Protein AF-A0A5P8W196-F1 (afdb_monomer)

pLDDT: mean 80.57, std 15.65, range [34.91, 94.25]

Foldseek 3Di:
DDDDDDDDDDDPPPDDDPPQQLPVVVVPPDDDDPVRVVVSPDPLRRPPVSVVVVLVVDPVSVVVVVVVVVVVVVVVVVVVVVVVVVVVVVVVVVVVVVVVVVVVVLVVVLVVCVVCVVPPVPPPCSVVSNVVSVCVNPVVVVVVVVVVVVVVD

Sequence (153 aa):
MSLIFYYVVTEASTQQGSNLPGKREVLQGFTVTQDENNWLDEDFRNIPCQLKSKLKECPDFQIISEKRKLENEKLKTESEIKSEFERKKRISTIKYTSSLFIFFVLMGSLLYLSFNKDKLEKKPWYDLAVNSVYTVLFVIPGSLLAKAFSDLK

Secondary structure (DSSP, 8-state):
-PPP----------SSS---TT-GGGGTT----HHHHHHHT-HHHHSHHHHHHHHHH-HHHHHHHHHHHHHHHHHHHHHHHHHHHHHHHHHHHHHHHHHHHHHHHHHHHHHHHHHTHHHHTTSTTHHHHHHHHHIIIIIHHHHHHHHHHHTT-

Radius of gyration: 36.97 Å; Cα contacts (8 Å, |Δi|>4): 30; chains: 1; bounding box: 75×34×87 Å

Mean predicted aligned error: 14.88 Å

Structure (mmCIF, N/CA/C/O backbone):
data_AF-A0A5P8W196-F1
#
_entry.id   AF-A0A5P8W196-F1
#
loop_
_atom_site.group_PDB
_atom_site.id
_atom_site.type_symbol
_atom_site.label_atom_id
_atom_site.label_alt_id
_atom_site.label_comp_id
_atom_site.label_asym_id
_atom_site.label_entity_id
_atom_site.label_seq_id
_atom_site.pdbx_PDB_ins_code
_atom_site.Cartn_x
_atom_site.Cartn_y
_atom_site.Cartn_z
_atom_site.occupancy
_atom_site.B_iso_or_equiv
_atom_site.auth_seq_id
_atom_site.auth_comp_id
_atom_site.auth_asym_id
_atom_site.auth_atom_id
_atom_site.pdbx_PDB_model_num
ATOM 1 N N . MET A 1 1 ? -20.766 -23.311 44.198 1.00 34.91 1 MET A N 1
ATOM 2 C CA . MET A 1 1 ? -21.565 -23.455 42.963 1.00 34.91 1 MET A CA 1
ATOM 3 C C . MET A 1 1 ? -21.089 -22.403 41.978 1.00 34.91 1 MET A C 1
ATOM 5 O O . MET A 1 1 ? -21.133 -21.230 42.318 1.00 34.91 1 MET A O 1
ATOM 9 N N . SER A 1 2 ? -20.556 -22.808 40.829 1.00 41.25 2 SER A N 1
ATOM 10 C CA . SER A 1 2 ? -20.090 -21.908 39.768 1.00 41.25 2 SER A CA 1
ATOM 11 C C . SER A 1 2 ? -21.205 -21.706 38.740 1.00 41.25 2 SER A C 1
ATOM 13 O O . SER A 1 2 ? -21.710 -22.676 38.180 1.00 41.25 2 SER A O 1
ATOM 15 N N . LEU A 1 3 ? -21.604 -20.453 38.505 1.00 38.34 3 LEU A N 1
ATOM 16 C CA . LEU A 1 3 ? -22.516 -20.100 37.415 1.00 38.34 3 LEU A CA 1
ATOM 17 C C . LEU A 1 3 ? -21.752 -20.194 36.085 1.00 38.34 3 LEU A C 1
ATOM 19 O O . LEU A 1 3 ? -20.733 -19.527 35.912 1.00 38.34 3 LEU A O 1
ATOM 23 N N . ILE A 1 4 ? -22.234 -21.023 35.159 1.00 46.59 4 ILE A N 1
ATOM 24 C CA . ILE A 1 4 ? -21.695 -21.143 33.799 1.00 46.59 4 ILE A CA 1
ATOM 25 C C . ILE A 1 4 ? -22.656 -20.411 32.864 1.00 46.59 4 ILE A C 1
ATOM 27 O O . ILE A 1 4 ? -23.819 -20.792 32.746 1.00 46.59 4 ILE A O 1
ATOM 31 N N . PHE A 1 5 ? -22.175 -19.358 32.206 1.00 47.06 5 PHE A N 1
ATOM 32 C CA . PHE A 1 5 ? -22.940 -18.626 31.200 1.00 47.06 5 PHE A CA 1
ATOM 33 C C . PHE A 1 5 ? -22.645 -19.207 29.816 1.00 47.06 5 PHE A C 1
ATOM 35 O O . PHE A 1 5 ? -21.520 -19.116 29.326 1.00 47.06 5 PHE A O 1
ATOM 42 N N . TYR A 1 6 ? -23.657 -19.794 29.180 1.00 37.56 6 TYR A N 1
ATOM 43 C CA . TYR A 1 6 ? -23.578 -20.231 27.789 1.00 37.56 6 TYR A CA 1
ATOM 44 C C . TYR A 1 6 ? -23.954 -19.063 26.876 1.00 37.56 6 TYR A C 1
ATOM 46 O O . TYR A 1 6 ? -25.114 -18.662 26.810 1.00 37.56 6 TYR A O 1
ATOM 54 N N . TYR A 1 7 ? -22.968 -18.503 26.176 1.00 39.69 7 TYR A N 1
ATOM 55 C CA . TYR A 1 7 ? -23.217 -17.536 25.110 1.00 39.69 7 TYR A CA 1
ATOM 56 C C . TYR A 1 7 ? -23.614 -18.289 23.839 1.00 39.69 7 TYR A C 1
ATOM 58 O O . TYR A 1 7 ? -22.767 -18.878 23.170 1.00 39.69 7 TYR A O 1
ATOM 66 N N . VAL A 1 8 ? -24.904 -18.277 23.506 1.00 43.44 8 VAL A N 1
ATOM 67 C CA . VAL A 1 8 ? -25.389 -18.779 22.217 1.00 43.44 8 VAL A CA 1
ATOM 68 C C . VAL A 1 8 ? -25.430 -17.607 21.242 1.00 43.44 8 VAL A C 1
ATOM 70 O O . VAL A 1 8 ? -26.281 -16.725 21.343 1.00 43.44 8 VAL A O 1
ATOM 73 N N . VAL A 1 9 ? -24.493 -17.590 20.297 1.00 42.47 9 VAL A N 1
ATOM 74 C CA . VAL A 1 9 ? -24.544 -16.678 19.150 1.00 42.47 9 VAL A CA 1
ATOM 75 C C . VAL A 1 9 ? -25.562 -17.254 18.169 1.00 42.47 9 VAL A C 1
ATOM 77 O O . VAL A 1 9 ? -25.283 -18.240 17.494 1.00 42.47 9 VAL A O 1
ATOM 80 N N . THR A 1 10 ? -26.758 -16.674 18.129 1.00 47.31 10 THR A N 1
ATOM 81 C CA . THR A 1 10 ? -27.761 -16.977 17.101 1.00 47.31 10 THR A CA 1
ATOM 82 C C . THR A 1 10 ? -27.766 -15.866 16.058 1.00 47.31 10 THR A C 1
ATOM 84 O O . THR A 1 10 ? -27.649 -14.685 16.392 1.00 47.31 10 THR A O 1
ATOM 87 N N . GLU A 1 11 ? -27.879 -16.236 14.782 1.00 47.03 11 GLU A N 1
ATOM 88 C CA . GLU A 1 11 ? -28.195 -15.274 13.729 1.00 47.03 11 GLU A CA 1
ATOM 89 C C . GLU A 1 11 ? -29.554 -14.643 14.054 1.00 47.03 11 GLU A C 1
ATOM 91 O O . GLU A 1 11 ? -30.525 -15.349 14.336 1.00 47.03 11 GLU A O 1
ATOM 96 N N . ALA A 1 12 ? -29.621 -13.310 14.075 1.00 46.88 12 ALA A N 1
ATOM 97 C CA . ALA A 1 12 ? -30.864 -12.604 14.348 1.00 46.88 12 ALA A CA 1
ATOM 98 C C . ALA A 1 12 ? -31.878 -12.941 13.244 1.00 46.88 12 ALA A C 1
ATOM 100 O O . ALA A 1 12 ? -31.782 -12.421 12.133 1.00 46.88 12 ALA A O 1
ATOM 101 N N . SER A 1 13 ? -32.833 -13.824 13.553 1.00 44.81 13 SER A N 1
ATOM 102 C CA . SER A 1 13 ? -33.964 -14.132 12.679 1.00 44.81 13 SER A CA 1
ATOM 103 C C . SER A 1 13 ? -34.655 -12.828 12.285 1.00 44.81 13 SER A C 1
ATOM 105 O O . SER A 1 13 ? -35.225 -12.122 13.117 1.00 44.81 13 SER A O 1
ATOM 107 N N . THR A 1 14 ? -34.598 -12.499 10.999 1.00 43.38 14 THR A N 1
ATOM 108 C CA . THR A 1 14 ? -35.308 -11.369 10.392 1.00 43.38 14 THR A CA 1
ATOM 109 C C . THR A 1 14 ? -36.797 -11.658 10.186 1.00 43.38 14 THR A C 1
ATOM 111 O O . THR A 1 14 ? -37.523 -10.791 9.699 1.00 43.38 14 THR A O 1
ATOM 114 N N . GLN A 1 15 ? -37.284 -12.843 10.566 1.00 47.28 15 GLN A N 1
ATOM 115 C CA . GLN A 1 15 ? -38.673 -13.240 10.374 1.00 47.28 15 GLN A CA 1
ATOM 116 C C . GLN A 1 15 ? -39.459 -13.203 11.690 1.00 47.28 15 GLN A C 1
ATOM 118 O O . GLN A 1 15 ? -39.256 -14.006 12.594 1.00 47.28 15 GLN A O 1
ATOM 123 N N . GLN A 1 16 ? -40.388 -12.241 11.735 1.00 43.41 16 GLN A N 1
ATOM 124 C CA . GLN A 1 16 ? -41.607 -12.224 12.552 1.00 43.41 16 GLN A CA 1
ATOM 125 C C . GLN A 1 16 ? -41.431 -12.315 14.070 1.00 43.41 16 GLN A C 1
ATOM 127 O O . GLN A 1 16 ? -41.807 -13.272 14.731 1.00 43.41 16 GLN A O 1
ATOM 132 N N . GLY A 1 17 ? -40.988 -11.205 14.641 1.00 46.03 17 GLY A N 1
ATOM 133 C CA . GLY A 1 17 ? -41.283 -10.859 16.024 1.00 46.03 17 GLY A CA 1
ATOM 134 C C . GLY A 1 17 ? -40.785 -9.451 16.241 1.00 46.03 17 GLY A C 1
ATOM 135 O O . GLY A 1 17 ? -39.571 -9.258 16.316 1.00 46.03 17 GLY A O 1
ATOM 136 N N . SER A 1 18 ? -41.694 -8.472 16.268 1.00 51.66 18 SER A N 1
ATOM 137 C CA . SER A 1 18 ? -41.383 -7.048 16.449 1.00 51.66 18 SER A CA 1
ATOM 138 C C . SER A 1 18 ? -40.228 -6.883 17.434 1.00 51.66 18 SER A C 1
ATOM 140 O O . SER A 1 18 ? -40.288 -7.465 18.517 1.00 51.66 18 SER A O 1
ATOM 142 N N . ASN A 1 19 ? -39.166 -6.159 17.063 1.00 55.16 19 ASN A N 1
ATOM 143 C CA . ASN A 1 19 ? -38.028 -5.841 17.940 1.00 55.16 19 ASN A CA 1
ATOM 144 C C . ASN A 1 19 ? -38.465 -4.864 19.047 1.00 55.16 19 ASN A C 1
ATOM 146 O O . ASN A 1 19 ? -37.922 -3.772 19.185 1.00 55.16 19 ASN A O 1
ATOM 150 N N . LEU A 1 20 ? -39.493 -5.255 19.799 1.00 60.53 20 LEU A N 1
ATOM 151 C CA . LEU A 1 20 ? -39.980 -4.571 20.971 1.00 60.53 20 LEU A CA 1
ATOM 152 C C . LEU A 1 20 ? -38.964 -4.833 22.080 1.00 60.53 20 LEU A C 1
ATOM 154 O O . LEU A 1 20 ? -38.654 -5.988 22.378 1.00 60.53 20 LEU A O 1
ATOM 158 N N . PRO A 1 21 ? -38.370 -3.790 22.645 1.00 59.44 21 PRO A N 1
ATOM 159 C CA . PRO A 1 21 ? -37.485 -3.936 23.779 1.00 59.44 21 PRO A CA 1
ATOM 160 C C . PRO A 1 21 ? -38.271 -4.462 24.987 1.00 59.44 21 PRO A C 1
ATOM 162 O O . PRO A 1 21 ? -39.446 -4.168 25.157 1.00 59.44 21 PRO A O 1
ATOM 165 N N . GLY A 1 22 ? -37.620 -5.301 25.797 1.00 61.16 22 GLY A N 1
ATOM 166 C CA . GLY A 1 22 ? -38.279 -5.995 26.907 1.00 61.16 22 GLY A CA 1
ATOM 167 C C . GLY A 1 22 ? -39.014 -7.286 26.523 1.00 61.16 22 GLY A C 1
ATOM 168 O O . GLY A 1 22 ? -39.951 -7.670 27.216 1.00 61.16 22 GLY A O 1
ATOM 169 N N . LYS A 1 23 ? -38.605 -7.982 25.445 1.00 68.00 23 LYS A N 1
ATOM 170 C CA . LYS A 1 23 ? -39.186 -9.280 25.041 1.00 68.00 23 LYS A CA 1
ATOM 171 C C . LYS A 1 23 ? -39.186 -10.291 26.192 1.00 68.00 23 LYS A C 1
ATOM 173 O O . LYS A 1 23 ? -38.207 -11.002 26.414 1.00 68.00 23 LYS A O 1
ATOM 178 N N . ARG A 1 24 ? -40.333 -10.417 26.858 1.00 71.62 24 ARG A N 1
ATOM 179 C CA . ARG A 1 24 ?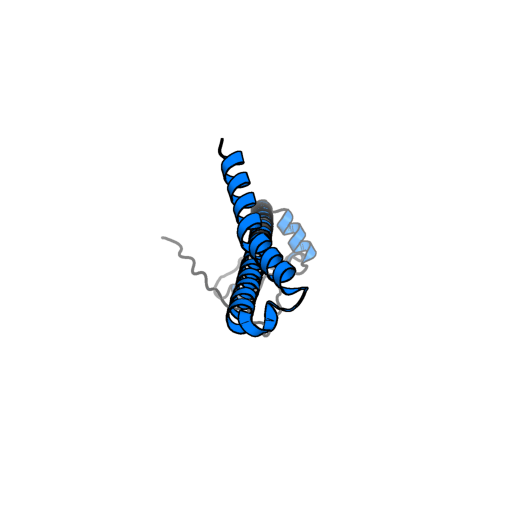 -40.589 -11.422 27.902 1.00 71.62 24 ARG A CA 1
ATOM 180 C C . ARG A 1 24 ? -40.457 -12.845 27.364 1.00 71.62 24 ARG A C 1
ATOM 182 O O . ARG A 1 24 ? -40.074 -13.751 28.090 1.00 71.62 24 ARG A O 1
ATOM 189 N N . GLU A 1 25 ? -40.677 -13.009 26.063 1.00 70.75 25 GLU A N 1
ATOM 190 C CA . GLU A 1 25 ? -40.470 -14.253 25.320 1.00 70.75 25 GLU A CA 1
ATOM 191 C C . GLU A 1 25 ? -39.022 -14.765 25.369 1.00 70.75 25 GLU A C 1
ATOM 193 O O . GLU A 1 25 ? -38.803 -15.956 25.185 1.00 70.75 25 GLU A O 1
ATOM 198 N N . VAL A 1 26 ? -38.031 -13.901 25.624 1.00 70.81 26 VAL A N 1
ATOM 199 C CA . VAL A 1 26 ? -36.621 -14.309 25.783 1.00 70.81 26 VAL A CA 1
ATOM 200 C C . VAL A 1 26 ? -36.362 -14.880 27.179 1.00 70.81 26 VAL A C 1
ATOM 202 O O . VAL A 1 26 ? -35.448 -15.676 27.363 1.00 70.81 26 VAL A O 1
ATOM 205 N N . LEU A 1 27 ? -37.186 -14.516 28.163 1.00 70.50 27 LEU A N 1
ATOM 206 C CA . LEU A 1 27 ? -37.060 -14.943 29.558 1.00 70.50 27 LEU A CA 1
ATOM 207 C C . LEU A 1 27 ? -37.771 -16.281 29.836 1.00 70.50 27 LEU A C 1
ATOM 209 O O . LEU A 1 27 ? -37.989 -16.615 30.999 1.00 70.50 27 LEU A O 1
ATOM 213 N N . GLN A 1 28 ? -38.148 -17.036 28.792 1.00 65.62 28 GLN A N 1
ATOM 214 C CA . GLN A 1 28 ? -38.864 -18.315 28.889 1.00 65.62 28 GLN A CA 1
ATOM 215 C C . GLN A 1 28 ? -38.317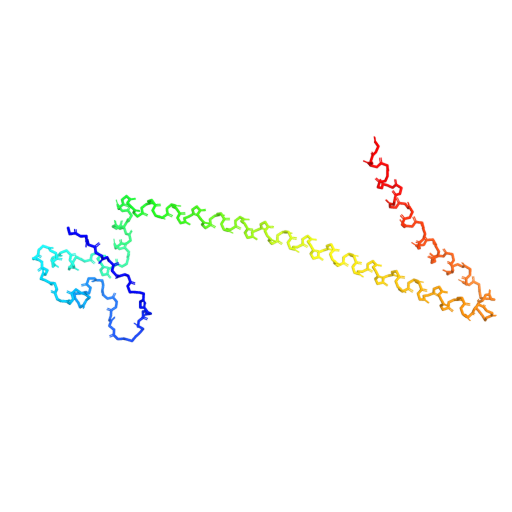 -19.196 30.027 1.00 65.62 28 GLN A C 1
ATOM 217 O O . GLN A 1 28 ? -37.176 -19.649 29.986 1.00 65.62 28 GLN A O 1
ATOM 222 N N . GLY A 1 29 ? -39.154 -19.434 31.044 1.00 66.88 29 GLY A N 1
ATOM 223 C CA . GLY A 1 29 ? -38.839 -20.290 32.195 1.00 66.88 29 GLY A CA 1
ATOM 224 C C . GLY A 1 29 ? -38.439 -19.568 33.487 1.00 66.88 29 GLY A C 1
ATOM 225 O O . GLY A 1 29 ? -38.352 -20.228 34.519 1.00 66.88 29 GLY A O 1
ATOM 226 N N . PHE A 1 30 ? -38.252 -18.244 33.479 1.00 75.62 30 PHE A N 1
ATOM 227 C CA . PHE A 1 30 ? -37.955 -17.466 34.688 1.00 75.62 30 PHE A CA 1
ATOM 228 C C . PHE A 1 30 ? -39.192 -16.718 35.203 1.00 75.62 30 PHE A C 1
ATOM 230 O O . PHE A 1 30 ? -39.888 -16.039 34.450 1.00 75.62 30 PHE A O 1
ATOM 237 N N . THR A 1 31 ? -39.465 -16.822 36.507 1.00 78.69 31 THR A N 1
ATOM 238 C CA . THR A 1 31 ? -40.479 -16.001 37.185 1.00 78.69 31 THR A CA 1
ATOM 239 C C . THR A 1 31 ? -39.929 -14.600 37.408 1.00 78.69 31 THR A C 1
ATOM 241 O O . THR A 1 31 ? -39.098 -14.393 38.289 1.00 78.69 31 THR A O 1
ATOM 244 N N . VAL A 1 32 ? -40.396 -13.659 36.594 1.00 79.50 32 VAL A N 1
ATOM 245 C CA . VAL A 1 32 ? -40.071 -12.233 36.691 1.00 79.50 32 VAL A CA 1
ATOM 246 C C . VAL A 1 32 ? -40.896 -11.611 37.819 1.00 79.50 32 VAL A C 1
ATOM 248 O O . VAL A 1 32 ? -42.110 -11.817 37.894 1.00 79.50 32 VAL A O 1
ATOM 251 N N . THR A 1 33 ? -40.245 -10.870 38.709 1.00 85.00 33 THR A N 1
ATOM 252 C CA . THR A 1 33 ? -40.915 -10.137 39.791 1.00 85.00 33 THR A CA 1
ATOM 253 C C . THR A 1 33 ? -41.758 -8.982 39.241 1.00 85.00 33 THR A C 1
ATOM 255 O O . THR A 1 33 ? -41.587 -8.545 38.102 1.00 85.00 33 THR A O 1
ATOM 258 N N . GLN A 1 34 ? -42.693 -8.461 40.042 1.00 84.06 34 GLN A N 1
ATOM 259 C CA . GLN A 1 34 ? -43.534 -7.342 39.605 1.00 84.06 34 GLN A CA 1
ATOM 260 C C . GLN A 1 34 ? -42.699 -6.097 39.267 1.00 84.06 34 GLN A C 1
ATOM 262 O O . GLN A 1 34 ? -42.985 -5.428 38.279 1.00 84.06 34 GLN A O 1
ATOM 267 N N . ASP A 1 35 ? -41.642 -5.828 40.033 1.00 84.88 35 ASP A N 1
ATOM 268 C CA . ASP A 1 35 ? -40.755 -4.684 39.804 1.00 84.88 35 ASP A CA 1
ATOM 269 C C . ASP A 1 35 ? -39.967 -4.824 38.499 1.00 84.88 35 ASP A C 1
ATOM 271 O O . ASP A 1 35 ? -39.847 -3.868 37.736 1.00 84.88 35 ASP A O 1
ATOM 275 N N . GLU A 1 36 ? -39.492 -6.029 38.187 1.00 80.50 36 GLU A N 1
ATOM 276 C CA . GLU A 1 36 ? -38.824 -6.315 36.917 1.00 80.50 36 GLU A CA 1
ATOM 277 C C . GLU A 1 36 ? -39.796 -6.230 35.732 1.00 80.50 36 GLU A C 1
ATOM 279 O O . GLU A 1 36 ? -39.428 -5.715 34.678 1.00 80.50 36 GLU A O 1
ATOM 284 N N . ASN A 1 37 ? -41.050 -6.671 35.894 1.00 80.38 37 ASN A N 1
ATOM 285 C CA . ASN A 1 37 ? -42.082 -6.495 34.868 1.00 80.38 37 ASN A CA 1
ATOM 286 C C . ASN A 1 37 ? -42.373 -5.014 34.616 1.00 80.38 37 ASN A C 1
ATOM 288 O O . ASN A 1 37 ? -42.402 -4.590 33.462 1.00 80.38 37 ASN A O 1
ATOM 292 N N . ASN A 1 38 ? -42.509 -4.223 35.681 1.00 83.06 38 ASN A N 1
ATOM 293 C CA . ASN A 1 38 ? -42.699 -2.778 35.578 1.00 83.06 38 ASN A CA 1
ATOM 294 C C . ASN A 1 38 ? -41.493 -2.111 34.892 1.00 83.06 38 ASN A C 1
ATOM 296 O O . ASN A 1 38 ? -41.662 -1.233 34.052 1.00 83.06 38 ASN A O 1
ATOM 300 N N . TRP A 1 39 ? -40.274 -2.565 35.198 1.00 82.19 39 TRP A N 1
ATOM 301 C CA . TRP A 1 39 ? -39.047 -2.073 34.572 1.00 82.19 39 TRP A CA 1
ATOM 302 C C . TRP A 1 39 ? -38.966 -2.407 33.077 1.00 82.19 39 TRP A C 1
ATOM 304 O O . TRP A 1 39 ? -38.457 -1.601 32.293 1.00 82.19 39 TRP A O 1
ATOM 314 N N . LEU A 1 40 ? -39.447 -3.586 32.660 1.00 78.50 40 LEU A N 1
ATOM 315 C CA . LEU A 1 40 ? -39.522 -3.995 31.251 1.00 78.50 40 LEU A CA 1
ATOM 316 C C . LEU A 1 40 ? -40.557 -3.187 30.456 1.00 78.50 40 LEU A C 1
ATOM 318 O O . LEU A 1 40 ? -40.369 -3.020 29.252 1.00 78.50 40 LEU A O 1
ATOM 322 N N . ASP A 1 41 ? -41.583 -2.665 31.125 1.00 81.00 41 ASP A N 1
ATOM 323 C CA . ASP A 1 41 ? -42.665 -1.882 30.517 1.00 81.00 41 ASP A CA 1
ATOM 324 C C . ASP A 1 41 ? -42.364 -0.377 30.437 1.00 81.00 41 ASP A C 1
ATOM 326 O O . ASP A 1 41 ? -43.193 0.387 29.949 1.00 81.00 41 ASP A O 1
ATOM 330 N N . GLU A 1 42 ? -41.183 0.074 30.875 1.00 82.12 42 GLU A N 1
ATOM 331 C CA . GLU A 1 42 ? -40.840 1.496 30.818 1.00 82.12 42 GLU A CA 1
ATOM 332 C C . GLU A 1 42 ? -40.819 2.054 29.382 1.00 82.12 42 GLU A C 1
ATOM 334 O O . GLU A 1 42 ? -40.128 1.546 28.491 1.00 82.12 42 GLU A O 1
ATOM 339 N N . ASP A 1 43 ? -41.507 3.184 29.189 1.00 78.31 43 ASP A N 1
ATOM 340 C CA . ASP A 1 43 ? -41.711 3.846 27.893 1.00 78.31 43 ASP A CA 1
ATOM 341 C C . ASP A 1 43 ? -40.404 4.138 27.141 1.00 78.31 43 ASP A C 1
ATOM 343 O O . ASP A 1 43 ? -40.337 4.035 25.909 1.00 78.31 43 ASP A O 1
ATOM 347 N N . PHE A 1 44 ? -39.334 4.452 27.882 1.00 79.62 44 PHE A N 1
ATOM 348 C CA . PHE A 1 44 ? -38.043 4.819 27.301 1.00 79.62 44 PHE A CA 1
ATOM 349 C C . PHE A 1 44 ? -37.413 3.691 26.489 1.00 79.62 44 PHE A C 1
ATOM 351 O O . PHE A 1 44 ? -36.586 3.956 25.615 1.00 79.62 44 PHE A O 1
ATOM 358 N N . ARG A 1 45 ? -37.785 2.435 26.756 1.00 74.31 45 ARG A N 1
ATOM 359 C CA . ARG A 1 45 ? -37.268 1.278 26.033 1.00 74.31 45 ARG A CA 1
ATOM 360 C C . ARG A 1 45 ? -37.727 1.303 24.591 1.00 74.31 45 ARG A C 1
ATOM 362 O O . ARG A 1 45 ? -36.892 1.185 23.701 1.00 74.31 45 ARG A O 1
ATOM 369 N N . ASN A 1 46 ? -39.024 1.512 24.373 1.00 72.94 46 ASN A N 1
ATOM 370 C CA . ASN A 1 46 ? -39.674 1.447 23.062 1.00 72.94 46 ASN A CA 1
ATOM 371 C C . ASN A 1 46 ? -39.270 2.597 22.129 1.00 72.94 46 ASN A C 1
ATOM 373 O O . ASN A 1 46 ? -39.483 2.515 20.919 1.00 72.94 46 ASN A O 1
ATOM 377 N N . ILE A 1 47 ? -38.660 3.654 22.671 1.00 80.44 47 ILE A N 1
ATOM 378 C CA . ILE A 1 47 ? -38.278 4.851 21.926 1.00 80.44 47 ILE A CA 1
ATOM 379 C C . ILE A 1 47 ? -36.744 4.913 21.818 1.00 80.44 47 ILE A C 1
ATOM 381 O O . ILE A 1 47 ? -36.072 5.272 22.788 1.00 80.44 47 ILE A O 1
ATOM 385 N N . PRO A 1 48 ? -36.152 4.661 20.629 1.00 78.19 48 PRO A N 1
ATOM 386 C CA . PRO A 1 48 ? -34.697 4.599 20.451 1.00 78.19 48 PRO A CA 1
ATOM 387 C C . PRO A 1 48 ? -33.940 5.833 20.960 1.00 78.19 48 PRO A C 1
ATOM 389 O O . PRO A 1 48 ? -32.830 5.723 21.482 1.00 78.19 48 PRO A O 1
ATOM 392 N N . CYS A 1 49 ? -34.538 7.020 20.831 1.00 80.75 49 CYS A N 1
ATOM 393 C CA . CYS A 1 49 ? -33.950 8.269 21.309 1.00 80.75 49 CYS A CA 1
ATOM 394 C C . CYS A 1 49 ? -33.861 8.334 22.842 1.00 80.75 49 CYS A C 1
ATOM 396 O O . CYS A 1 49 ? -32.837 8.779 23.361 1.00 80.75 49 CYS A O 1
ATOM 398 N N . GLN A 1 50 ? -34.894 7.868 23.550 1.00 84.69 50 GLN A N 1
ATOM 399 C CA . GLN A 1 50 ? -34.956 7.881 25.016 1.00 84.69 50 GLN A CA 1
ATOM 400 C C . GLN A 1 50 ? -34.098 6.763 25.621 1.00 84.69 50 GLN A C 1
ATOM 402 O O . GLN A 1 50 ? -33.371 6.976 26.590 1.00 84.69 50 GLN A O 1
ATOM 407 N N . LEU A 1 51 ? -34.073 5.593 24.982 1.00 83.56 51 LEU A N 1
ATOM 408 C CA . LEU A 1 51 ? -33.146 4.527 25.346 1.00 83.56 51 LEU A CA 1
ATOM 409 C C . LEU A 1 51 ? -31.694 5.000 25.235 1.00 83.56 51 LEU A C 1
ATOM 411 O O . LEU A 1 51 ? -30.885 4.780 26.134 1.00 83.56 51 LEU A O 1
ATOM 415 N N . LYS A 1 52 ? -31.361 5.710 24.152 1.00 83.75 52 LYS A N 1
ATOM 416 C CA . LYS A 1 52 ? -30.019 6.259 23.944 1.00 83.75 52 LYS A CA 1
ATOM 417 C C . LYS A 1 52 ? -29.669 7.351 24.954 1.00 83.75 52 LYS A C 1
ATOM 419 O O . LYS A 1 52 ? -28.497 7.456 25.308 1.00 83.75 52 LYS A O 1
ATOM 424 N N . SER A 1 53 ? -30.623 8.167 25.408 1.00 87.00 53 SER A N 1
ATOM 425 C CA . SER A 1 53 ? -30.355 9.139 26.475 1.00 87.00 53 SER A CA 1
ATOM 426 C C . SER A 1 53 ? -30.096 8.438 27.805 1.00 87.00 53 SER A C 1
ATOM 428 O O . SER A 1 53 ? -29.091 8.741 28.437 1.00 87.00 53 SER A O 1
ATOM 430 N N . LYS A 1 54 ? -30.899 7.428 28.163 1.00 85.69 54 LYS A N 1
ATOM 431 C CA . LYS A 1 54 ? -30.691 6.636 29.383 1.00 85.69 54 LYS A CA 1
ATOM 432 C C . LYS A 1 54 ? -29.375 5.866 29.380 1.00 85.69 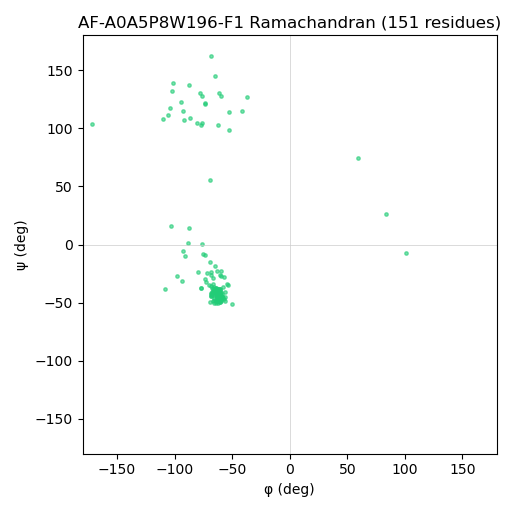54 LYS A C 1
ATOM 434 O O . LYS A 1 54 ? -28.648 5.888 30.363 1.00 85.69 54 LYS A O 1
ATOM 439 N N . LEU A 1 55 ? -29.004 5.272 28.248 1.00 85.88 55 LEU A N 1
ATOM 440 C CA . LEU A 1 55 ? -27.700 4.624 28.085 1.00 85.88 55 LEU A CA 1
ATOM 441 C C . LEU A 1 55 ? -26.537 5.590 28.331 1.00 85.88 55 LEU A C 1
ATOM 443 O O . LEU A 1 55 ? -25.538 5.190 28.912 1.00 85.88 55 LEU A O 1
ATOM 447 N N . LYS A 1 56 ? -26.653 6.861 27.927 1.00 86.88 56 LYS A N 1
ATOM 448 C CA . LYS A 1 56 ? -25.605 7.865 28.177 1.00 86.88 56 LYS A CA 1
ATOM 449 C C . LYS A 1 56 ? -25.457 8.238 29.653 1.00 86.88 56 LYS A C 1
ATOM 451 O O . LYS A 1 56 ? -24.382 8.699 30.029 1.00 86.88 56 LYS A O 1
ATOM 456 N N . GLU A 1 57 ? -26.498 8.060 30.463 1.00 89.00 57 GLU A N 1
ATOM 457 C CA . GLU A 1 57 ? -26.439 8.275 31.915 1.00 89.00 57 GLU A CA 1
ATOM 458 C C . GLU A 1 57 ? -25.628 7.168 32.612 1.00 89.00 57 GLU A C 1
ATOM 460 O O . GLU A 1 57 ? -25.059 7.400 33.675 1.00 89.00 57 GLU A O 1
ATOM 465 N N . CYS A 1 58 ? -25.519 5.978 32.006 1.00 88.62 58 CYS A N 1
ATOM 466 C CA . CYS A 1 58 ? -24.780 4.860 32.581 1.00 88.62 58 CYS A CA 1
ATOM 467 C C . CYS A 1 58 ? -23.252 5.039 32.438 1.00 88.62 58 CYS A C 1
ATOM 469 O O . CYS A 1 58 ? -22.759 5.188 31.314 1.00 88.62 58 CYS A O 1
ATOM 471 N N . PRO A 1 59 ? -22.473 4.922 33.531 1.00 90.19 59 PRO A N 1
ATOM 472 C CA . PRO A 1 59 ? -21.013 5.040 33.480 1.00 90.19 59 PRO A CA 1
ATOM 473 C C . PRO A 1 59 ? -20.362 3.933 32.635 1.00 90.19 59 PRO A C 1
ATOM 475 O O . PRO A 1 59 ? -19.471 4.208 31.834 1.00 90.19 59 PRO A O 1
ATOM 478 N N . ASP A 1 60 ? -20.868 2.699 32.713 1.00 89.62 60 ASP A N 1
ATOM 479 C CA . ASP A 1 60 ? -20.344 1.567 31.932 1.00 89.62 60 ASP A CA 1
ATOM 480 C C . ASP A 1 60 ? -20.455 1.796 30.421 1.00 89.62 60 ASP A C 1
ATOM 482 O O . ASP A 1 60 ? -19.551 1.468 29.648 1.00 89.62 60 ASP A O 1
ATOM 486 N N . PHE A 1 61 ? -21.558 2.408 29.984 1.00 87.56 61 PHE A N 1
ATOM 487 C CA . PHE A 1 61 ? -21.756 2.735 28.579 1.00 87.56 61 PHE A CA 1
ATOM 488 C C . PHE A 1 61 ? -20.765 3.802 28.107 1.00 87.56 61 PHE A C 1
ATOM 490 O O . PHE A 1 61 ? -20.257 3.698 26.989 1.00 87.56 61 PHE A O 1
ATOM 497 N N . GLN A 1 62 ? -20.449 4.796 28.945 1.00 88.31 62 GLN A N 1
ATOM 498 C CA . GLN A 1 62 ? -19.451 5.818 28.621 1.00 88.31 62 GLN A CA 1
ATOM 499 C C . GLN A 1 62 ? -18.079 5.177 28.392 1.00 88.31 62 GLN A C 1
ATOM 501 O O . GLN A 1 62 ? -17.509 5.365 27.315 1.00 88.31 62 GLN A O 1
ATOM 506 N N . ILE A 1 63 ? -17.636 4.308 29.309 1.00 91.75 63 ILE A N 1
ATOM 507 C CA . ILE A 1 63 ? -16.364 3.571 29.213 1.00 91.75 63 ILE A CA 1
ATOM 508 C C . ILE A 1 63 ? -16.290 2.755 27.915 1.00 91.75 63 ILE A C 1
ATOM 510 O O . ILE A 1 63 ? -15.309 2.825 27.170 1.00 91.75 63 ILE A O 1
ATOM 514 N N . ILE A 1 64 ? -17.342 1.991 27.602 1.00 89.44 64 ILE A N 1
ATOM 515 C CA . ILE A 1 64 ? -17.397 1.183 26.375 1.00 89.44 64 ILE A CA 1
ATOM 516 C C . ILE A 1 64 ? -17.388 2.083 25.135 1.00 89.44 64 ILE A C 1
ATOM 518 O O . ILE A 1 64 ? -16.718 1.773 24.146 1.00 89.44 64 ILE A O 1
ATOM 522 N N . SER A 1 65 ? -18.127 3.193 25.165 1.00 88.31 65 SER A N 1
ATOM 523 C CA . SER A 1 65 ? -18.226 4.110 24.031 1.00 88.31 65 SER A CA 1
ATOM 524 C C . SER A 1 65 ? -16.894 4.795 23.723 1.00 88.31 65 SER A C 1
ATOM 526 O O . SER A 1 65 ? -16.522 4.904 22.555 1.00 88.31 65 SER A O 1
ATOM 528 N N . GLU A 1 66 ? -16.150 5.201 24.749 1.00 91.88 66 GLU A N 1
ATOM 529 C CA . GLU A 1 66 ? -14.833 5.822 24.616 1.00 91.88 66 GLU A CA 1
ATOM 530 C C . GLU A 1 66 ? -13.799 4.822 24.115 1.00 91.88 66 GLU A C 1
ATOM 532 O O . GLU A 1 66 ? -13.077 5.110 23.160 1.00 91.88 66 GLU A O 1
ATOM 537 N N . LYS A 1 67 ? -13.798 3.603 24.670 1.00 93.19 67 LYS A N 1
ATOM 538 C CA . LYS A 1 67 ? -12.931 2.520 24.199 1.00 93.19 67 LYS A CA 1
ATOM 539 C C . LYS A 1 67 ? -13.136 2.241 22.708 1.00 93.19 67 LYS A C 1
ATOM 541 O O . LYS A 1 67 ? -12.159 2.151 21.968 1.00 93.19 67 LYS A O 1
ATOM 546 N N . ARG A 1 68 ? -14.393 2.170 22.251 1.00 90.88 68 ARG A N 1
ATOM 547 C CA . ARG A 1 68 ? -14.723 1.967 20.828 1.00 90.88 68 ARG A CA 1
ATOM 548 C C . ARG A 1 68 ? -14.273 3.131 19.947 1.00 90.88 68 ARG A C 1
ATOM 550 O O . ARG A 1 68 ? -13.809 2.898 18.836 1.00 90.88 68 ARG A O 1
ATOM 557 N N . LYS A 1 69 ? -14.408 4.378 20.411 1.00 92.75 69 LYS A N 1
ATOM 558 C CA . LYS A 1 69 ? -13.920 5.552 19.666 1.00 92.75 69 LYS A CA 1
ATOM 559 C C . LYS A 1 69 ? -12.407 5.493 19.479 1.00 92.75 69 LYS A C 1
ATOM 561 O O . LYS A 1 69 ? -11.943 5.612 18.351 1.00 92.75 69 LYS A O 1
ATOM 566 N N . LEU A 1 70 ? -11.668 5.227 20.556 1.00 94.00 70 LEU A N 1
ATOM 567 C CA . LEU A 1 70 ? -10.211 5.119 20.519 1.00 94.00 70 LEU A CA 1
ATOM 568 C C . LEU A 1 70 ? -9.748 3.990 19.586 1.00 94.00 70 LEU A C 1
ATOM 570 O O . LEU A 1 70 ? -8.794 4.151 18.831 1.00 94.00 70 LEU A O 1
ATOM 574 N N . GLU A 1 71 ? -10.419 2.841 19.629 1.00 93.00 71 GLU A N 1
ATOM 575 C CA . GLU A 1 71 ? -10.118 1.709 18.750 1.00 93.00 71 GLU A CA 1
ATOM 576 C C . GLU A 1 71 ? -10.376 2.049 17.276 1.00 93.00 71 GLU A C 1
ATOM 578 O O . GLU A 1 71 ? -9.523 1.794 16.429 1.00 93.00 71 GLU A O 1
ATOM 583 N N . ASN A 1 72 ? -11.486 2.727 16.974 1.00 92.25 72 ASN A N 1
ATOM 584 C CA . ASN A 1 72 ? -11.787 3.191 15.620 1.00 92.25 72 ASN A CA 1
ATOM 585 C C . ASN A 1 72 ? -10.770 4.222 15.106 1.00 92.25 72 ASN A C 1
ATOM 587 O O . ASN A 1 72 ? -10.388 4.173 13.938 1.00 92.25 72 ASN A O 1
ATOM 591 N N . GLU A 1 73 ? -10.309 5.144 15.953 1.00 94.00 73 GLU A N 1
ATOM 592 C CA . GLU A 1 73 ? -9.268 6.119 15.594 1.00 94.00 73 GLU A CA 1
ATOM 593 C C . GLU A 1 73 ? -7.920 5.444 15.311 1.00 94.00 73 GLU A C 1
ATOM 595 O O . GLU A 1 73 ? -7.244 5.787 14.335 1.00 94.00 73 GLU A O 1
ATOM 600 N N . LYS A 1 74 ? -7.553 4.435 16.112 1.00 92.94 74 LYS A N 1
ATOM 601 C CA . LYS A 1 74 ? -6.354 3.618 15.879 1.00 92.94 74 LYS A CA 1
ATOM 602 C C . LYS A 1 74 ? -6.449 2.853 14.564 1.00 92.94 74 LYS A C 1
ATOM 604 O O . LYS A 1 74 ? -5.531 2.941 13.755 1.00 92.94 74 LYS A O 1
ATOM 609 N N . LEU A 1 75 ? -7.573 2.177 14.319 1.00 92.62 75 LEU A N 1
ATOM 610 C CA . LEU A 1 75 ? -7.822 1.446 13.073 1.00 92.62 75 LEU A CA 1
ATOM 611 C C . LEU A 1 75 ? -7.770 2.373 11.856 1.00 92.62 75 LEU A C 1
ATOM 613 O O . LEU A 1 75 ? -7.181 2.022 10.834 1.00 92.62 75 LEU A O 1
ATOM 617 N N . LYS A 1 76 ? -8.339 3.579 11.969 1.00 92.81 76 LYS A N 1
ATOM 618 C CA . LYS A 1 76 ? -8.278 4.586 10.908 1.00 92.81 76 LYS A CA 1
ATOM 619 C C . LYS A 1 76 ? -6.833 4.997 10.627 1.00 92.81 76 LYS A C 1
ATOM 621 O O . LYS A 1 76 ? -6.401 4.904 9.481 1.00 92.81 76 LYS A O 1
ATOM 626 N N . THR A 1 77 ? -6.073 5.350 11.661 1.00 92.75 77 THR A N 1
ATOM 627 C CA . THR A 1 77 ? -4.656 5.733 11.532 1.00 92.75 77 THR A CA 1
ATOM 628 C C . THR A 1 77 ? -3.817 4.609 10.915 1.00 92.75 77 THR A C 1
ATOM 630 O O . THR A 1 77 ? -3.040 4.842 9.991 1.00 92.75 77 THR A O 1
ATOM 633 N N . GLU A 1 78 ? -3.999 3.367 11.367 1.00 92.62 78 GLU A N 1
ATOM 634 C CA . GLU A 1 78 ? -3.287 2.207 10.825 1.00 92.62 78 GLU A CA 1
ATOM 635 C C . GLU A 1 78 ? -3.641 1.961 9.351 1.00 92.62 78 GLU A C 1
ATOM 637 O O . GLU A 1 78 ? -2.761 1.696 8.527 1.00 92.62 78 GLU A O 1
ATOM 642 N N . SER A 1 79 ? -4.919 2.110 8.990 1.00 91.19 79 SER A N 1
ATOM 643 C CA . SER A 1 79 ? -5.368 1.982 7.603 1.00 91.19 79 SER A CA 1
ATOM 644 C C . SER A 1 79 ? -4.776 3.064 6.693 1.00 91.19 79 SER A C 1
ATOM 646 O O . SER A 1 79 ? -4.378 2.761 5.565 1.00 91.19 79 SER A O 1
ATOM 648 N N . GLU A 1 80 ? -4.638 4.297 7.190 1.00 92.94 80 GLU A N 1
ATOM 649 C CA . GLU A 1 80 ? -4.019 5.410 6.469 1.00 92.94 80 GLU A CA 1
ATOM 650 C C . GLU A 1 80 ? -2.529 5.136 6.229 1.00 92.94 80 GLU A C 1
ATOM 652 O O . GLU A 1 80 ? -2.089 5.155 5.075 1.00 92.94 80 GLU A O 1
ATOM 657 N N . ILE A 1 81 ? -1.780 4.753 7.271 1.00 93.25 81 ILE A N 1
ATOM 658 C CA . ILE A 1 81 ? -0.355 4.391 7.168 1.00 93.25 81 ILE A CA 1
ATOM 659 C C . ILE A 1 81 ? -0.157 3.235 6.180 1.00 93.25 81 ILE A C 1
ATOM 661 O O . ILE A 1 81 ? 0.706 3.297 5.298 1.00 93.25 81 ILE A O 1
ATOM 665 N N . LYS A 1 82 ? -0.979 2.185 6.281 1.00 93.81 82 LYS A N 1
ATOM 666 C CA . LYS A 1 82 ? -0.925 1.030 5.377 1.00 93.81 82 LYS A CA 1
ATOM 667 C C . LYS A 1 82 ? -1.202 1.436 3.930 1.00 93.81 82 LYS A C 1
ATOM 669 O O . LYS A 1 82 ? -0.506 0.982 3.021 1.00 93.81 82 LYS A O 1
ATOM 674 N N . SER A 1 83 ? -2.184 2.307 3.702 1.00 91.62 83 SER A N 1
ATOM 675 C CA . SER A 1 83 ? -2.507 2.804 2.362 1.00 91.62 83 SER A CA 1
ATOM 676 C C . SER A 1 83 ? -1.370 3.637 1.759 1.00 91.62 83 SER A C 1
ATOM 678 O O . SER A 1 83 ? -1.059 3.500 0.572 1.00 91.62 83 SER A O 1
ATOM 680 N N . GLU A 1 84 ? -0.693 4.450 2.575 1.00 93.19 84 GLU A N 1
ATOM 681 C CA . GLU A 1 84 ? 0.440 5.261 2.140 1.00 93.19 84 GLU A CA 1
ATOM 682 C C . GLU A 1 84 ? 1.647 4.382 1.791 1.00 93.19 84 GLU A C 1
ATOM 684 O O . GLU A 1 84 ? 2.286 4.580 0.751 1.00 93.19 84 GLU A O 1
ATOM 689 N N . PHE A 1 85 ? 1.922 3.367 2.614 1.00 92.75 85 PHE A N 1
ATOM 690 C CA . PHE A 1 85 ? 2.959 2.375 2.347 1.00 92.75 85 PHE A CA 1
ATOM 691 C C . PHE A 1 85 ? 2.701 1.624 1.034 1.00 92.75 85 PHE A C 1
ATOM 693 O O . PHE A 1 85 ? 3.588 1.548 0.181 1.00 92.75 85 PHE A O 1
ATOM 700 N N . GLU A 1 86 ? 1.475 1.140 0.812 1.00 92.19 86 GLU A N 1
ATOM 701 C CA . GLU A 1 86 ? 1.088 0.470 -0.435 1.00 92.19 86 GLU A CA 1
ATOM 702 C C . GLU A 1 86 ? 1.200 1.400 -1.651 1.00 92.19 86 GLU A C 1
ATOM 704 O O . GLU A 1 86 ? 1.681 0.991 -2.711 1.00 92.19 86 GLU A O 1
ATOM 709 N N . ARG A 1 87 ? 0.840 2.682 -1.513 1.00 91.38 87 ARG A N 1
ATOM 710 C CA . ARG A 1 87 ? 1.027 3.681 -2.575 1.00 91.38 87 ARG A CA 1
ATOM 711 C C . ARG A 1 87 ? 2.508 3.873 -2.909 1.00 91.38 87 ARG A C 1
ATOM 713 O O . ARG A 1 87 ? 2.872 3.839 -4.086 1.00 91.38 87 ARG A O 1
ATOM 720 N N . LYS A 1 88 ? 3.367 4.047 -1.898 1.00 90.38 88 LYS A N 1
ATOM 721 C CA . LYS A 1 88 ? 4.825 4.178 -2.074 1.00 90.38 88 LYS A CA 1
ATOM 722 C C . LYS A 1 88 ? 5.416 2.931 -2.734 1.00 90.38 88 LYS A C 1
ATOM 724 O O . LYS A 1 88 ? 6.191 3.055 -3.684 1.00 90.38 88 LYS A O 1
ATOM 729 N N . LYS A 1 89 ? 4.989 1.743 -2.301 1.00 91.44 89 LYS A N 1
ATOM 730 C CA . LYS A 1 89 ? 5.383 0.456 -2.884 1.00 91.44 89 LYS A CA 1
ATOM 731 C C . LYS A 1 89 ? 4.982 0.355 -4.356 1.00 91.44 89 LYS A C 1
ATOM 733 O O . LYS A 1 89 ? 5.848 0.085 -5.179 1.00 91.44 89 LYS A O 1
ATOM 738 N N . ARG A 1 90 ? 3.729 0.663 -4.718 1.00 90.06 90 ARG A N 1
ATOM 739 C CA . ARG A 1 90 ? 3.266 0.660 -6.122 1.00 90.06 90 ARG A CA 1
ATOM 740 C C . ARG A 1 90 ? 4.071 1.612 -7.002 1.00 90.06 90 ARG A C 1
ATOM 742 O O . ARG A 1 90 ? 4.488 1.220 -8.086 1.00 90.06 90 ARG A O 1
ATOM 749 N N . ILE A 1 91 ? 4.324 2.838 -6.536 1.00 87.94 91 ILE A N 1
ATOM 750 C CA . ILE A 1 91 ? 5.139 3.814 -7.279 1.00 87.94 91 ILE A CA 1
ATOM 751 C C . ILE A 1 91 ? 6.561 3.280 -7.478 1.00 87.94 91 ILE A C 1
ATOM 753 O O . ILE A 1 91 ? 7.104 3.388 -8.575 1.00 87.94 91 ILE A O 1
ATOM 757 N N . SER A 1 92 ? 7.154 2.687 -6.440 1.00 86.50 92 SER A N 1
ATOM 758 C CA . SER A 1 92 ? 8.475 2.063 -6.533 1.00 86.50 92 SER A CA 1
ATOM 759 C C . SER A 1 92 ? 8.491 0.913 -7.547 1.00 86.50 92 SER A C 1
ATOM 761 O O . SER A 1 92 ? 9.336 0.893 -8.441 1.00 86.50 92 SER A O 1
ATOM 763 N N . THR A 1 93 ? 7.506 0.011 -7.489 1.00 85.75 93 THR A N 1
ATOM 764 C CA . THR A 1 93 ? 7.373 -1.101 -8.438 1.00 85.75 93 THR A CA 1
ATOM 765 C C . THR A 1 93 ? 7.234 -0.603 -9.874 1.00 85.75 93 THR A C 1
ATOM 767 O O . THR A 1 93 ? 7.953 -1.091 -10.735 1.00 85.75 93 THR A O 1
ATOM 770 N N . ILE A 1 94 ? 6.384 0.398 -10.135 1.00 88.50 94 ILE A N 1
ATOM 771 C CA . ILE A 1 94 ? 6.205 0.977 -11.478 1.00 88.50 94 ILE A CA 1
ATOM 772 C C . ILE A 1 94 ? 7.509 1.592 -11.997 1.00 88.50 94 ILE A C 1
ATOM 774 O O . ILE A 1 94 ? 7.871 1.395 -13.155 1.00 88.50 94 ILE A O 1
ATOM 778 N N . LYS A 1 95 ? 8.242 2.326 -11.150 1.00 86.12 95 LYS A N 1
ATOM 779 C CA . LYS A 1 95 ? 9.542 2.897 -11.532 1.00 86.12 95 LYS A CA 1
ATOM 780 C C . LYS A 1 95 ? 10.538 1.801 -11.903 1.00 86.12 95 LYS A C 1
ATOM 782 O O . LYS A 1 95 ? 11.216 1.918 -12.921 1.00 86.12 95 LYS A O 1
ATOM 787 N N . TYR A 1 96 ? 10.602 0.734 -11.108 1.00 84.88 96 TYR A N 1
ATOM 788 C CA . TYR A 1 96 ? 11.504 -0.384 -11.366 1.00 84.88 96 TYR A CA 1
ATOM 789 C C . TYR A 1 96 ? 11.134 -1.137 -12.649 1.00 84.88 96 TYR A C 1
ATOM 791 O O . TYR A 1 96 ? 11.999 -1.354 -13.495 1.00 84.88 96 TYR A O 1
ATOM 799 N N . THR A 1 97 ? 9.857 -1.476 -12.848 1.00 87.81 97 THR A N 1
ATOM 800 C CA . THR A 1 97 ? 9.409 -2.189 -14.055 1.00 87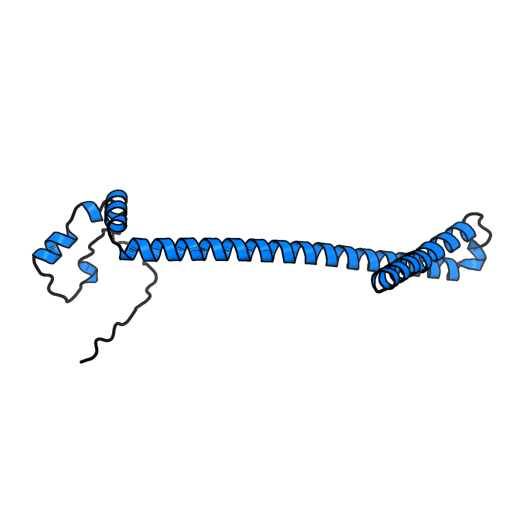.81 97 THR A CA 1
ATOM 801 C C . THR A 1 97 ? 9.573 -1.345 -15.315 1.00 87.81 97 THR A C 1
ATOM 803 O O . THR A 1 97 ? 10.030 -1.862 -16.331 1.00 87.81 97 THR A O 1
ATOM 806 N N . SER A 1 98 ? 9.280 -0.043 -15.251 1.00 88.56 98 SER A N 1
ATOM 807 C CA . SER A 1 98 ? 9.513 0.878 -16.367 1.00 88.56 98 SER A CA 1
ATOM 808 C C . SER A 1 98 ? 10.999 0.991 -16.706 1.00 88.56 98 SER A C 1
ATOM 810 O O . SER A 1 98 ? 11.352 0.985 -17.881 1.00 88.56 98 SER A O 1
ATOM 812 N N . SER A 1 99 ? 11.871 1.080 -15.697 1.00 87.06 99 SER A N 1
ATOM 813 C CA . SER A 1 99 ? 13.323 1.125 -15.900 1.00 87.06 99 SER A CA 1
ATOM 814 C C . SER A 1 99 ? 13.837 -0.161 -16.555 1.00 87.06 99 SER A C 1
ATOM 816 O O . SER A 1 99 ? 14.560 -0.110 -17.549 1.00 87.06 99 SER A O 1
ATOM 818 N N . LEU A 1 100 ? 13.387 -1.320 -16.063 1.00 88.94 100 LEU A N 1
ATOM 819 C CA . LEU A 1 100 ? 13.734 -2.628 -16.615 1.00 88.94 100 LEU A CA 1
ATOM 820 C C . LEU A 1 100 ? 13.285 -2.765 -18.079 1.00 88.94 100 LEU A C 1
ATOM 822 O O . LEU A 1 100 ? 14.042 -3.235 -18.925 1.00 88.94 100 LEU A O 1
ATOM 826 N N . PHE A 1 101 ? 12.067 -2.320 -18.397 1.00 92.69 101 PHE A N 1
ATOM 827 C CA . PHE A 1 101 ? 11.553 -2.330 -19.764 1.00 92.69 101 PHE A CA 1
ATOM 828 C C . PHE A 1 101 ? 12.404 -1.462 -20.699 1.00 92.69 101 PHE A C 1
ATOM 830 O O . PHE A 1 101 ? 12.813 -1.928 -21.761 1.00 92.69 101 PHE A O 1
ATOM 837 N N . ILE A 1 102 ? 12.734 -0.232 -20.286 1.00 90.69 102 ILE A N 1
ATOM 838 C CA . ILE A 1 102 ? 13.606 0.666 -21.059 1.00 90.69 102 ILE A CA 1
ATOM 839 C C . ILE A 1 102 ? 14.975 0.017 -21.288 1.00 90.69 102 ILE A C 1
ATOM 841 O O . ILE A 1 102 ? 15.483 0.049 -22.406 1.00 90.69 102 ILE A O 1
ATOM 845 N N . PHE A 1 103 ? 15.549 -0.626 -20.268 1.00 89.38 103 PHE A N 1
ATOM 846 C CA . PHE A 1 103 ? 16.814 -1.344 -20.400 1.00 89.38 103 PHE A CA 1
ATOM 847 C C . PHE A 1 103 ? 16.750 -2.429 -21.485 1.00 89.38 103 PHE A C 1
ATOM 849 O O . PHE A 1 103 ? 17.620 -2.475 -22.356 1.00 89.38 103 PHE A O 1
ATOM 856 N N . PHE A 1 104 ? 15.700 -3.256 -21.497 1.00 93.00 104 PHE A N 1
ATOM 857 C CA . PHE A 1 104 ? 15.527 -4.278 -22.533 1.00 93.00 104 PHE A CA 1
ATOM 858 C C . PHE A 1 104 ? 15.322 -3.687 -23.930 1.00 93.00 104 PHE A C 1
ATOM 860 O O . PHE A 1 104 ? 15.881 -4.212 -24.893 1.00 93.00 104 PHE A O 1
ATOM 867 N N . VAL A 1 105 ? 14.580 -2.584 -24.056 1.00 94.19 105 VAL A N 1
ATOM 868 C CA . VAL A 1 105 ? 14.411 -1.878 -25.337 1.00 94.19 105 VAL A CA 1
ATOM 869 C C . VAL A 1 105 ? 15.752 -1.353 -25.857 1.00 94.19 105 VAL A C 1
ATOM 871 O O . VAL A 1 105 ? 16.065 -1.525 -27.037 1.00 94.19 105 VAL A O 1
ATOM 874 N N . LEU A 1 106 ? 16.574 -0.756 -24.991 1.00 91.69 106 LEU A N 1
ATOM 875 C CA . LEU A 1 106 ? 17.896 -0.242 -25.359 1.00 91.69 106 LEU A CA 1
ATOM 876 C C . LEU A 1 106 ? 18.868 -1.370 -25.724 1.00 91.69 106 LEU A C 1
ATOM 878 O O . LEU A 1 106 ? 19.552 -1.281 -26.743 1.00 91.69 106 LEU A O 1
ATOM 882 N N . MET A 1 107 ? 18.884 -2.459 -24.954 1.00 90.69 107 MET A N 1
ATOM 883 C CA . MET A 1 107 ? 19.695 -3.640 -25.262 1.00 90.69 107 MET A CA 1
ATOM 884 C C . MET A 1 107 ? 19.276 -4.299 -26.578 1.00 90.69 107 MET A C 1
ATOM 886 O O . MET A 1 107 ? 20.129 -4.611 -27.406 1.00 90.69 107 MET A O 1
ATOM 890 N N . GLY A 1 108 ? 17.972 -4.455 -26.820 1.00 93.75 108 GLY A N 1
ATOM 891 C CA . GLY A 1 108 ? 17.453 -4.955 -28.094 1.00 93.75 108 GLY A CA 1
ATOM 892 C C . GLY A 1 108 ? 17.822 -4.046 -29.269 1.00 93.75 108 GLY A C 1
ATOM 893 O O . GLY A 1 108 ? 18.199 -4.536 -30.333 1.00 93.75 108 GLY A O 1
ATOM 894 N N . SER A 1 109 ? 17.798 -2.727 -29.060 1.00 91.31 109 SER A N 1
ATOM 895 C CA . SER A 1 109 ? 18.223 -1.743 -30.063 1.00 91.31 109 SER A CA 1
ATOM 896 C C . SER A 1 109 ? 19.713 -1.867 -30.393 1.00 91.31 109 SER A C 1
ATOM 898 O O . SER A 1 109 ? 20.070 -1.859 -31.569 1.00 91.31 109 SER A O 1
ATOM 900 N N . LEU A 1 110 ? 20.587 -2.050 -29.392 1.00 91.25 110 LEU A N 1
ATOM 901 C CA . LEU A 1 110 ? 22.013 -2.310 -29.631 1.00 91.25 110 LEU A CA 1
ATOM 902 C C . LEU A 1 110 ? 22.241 -3.608 -30.396 1.00 91.25 110 LEU A C 1
ATOM 904 O O . LEU A 1 110 ? 23.021 -3.620 -31.344 1.00 91.25 110 LEU A O 1
ATOM 908 N N . LEU A 1 111 ? 21.553 -4.685 -30.012 1.00 92.94 111 LEU A N 1
ATOM 909 C CA . LEU A 1 111 ? 21.649 -5.965 -30.712 1.00 92.94 111 LEU A CA 1
ATOM 910 C C . LEU A 1 111 ? 21.218 -5.823 -32.174 1.00 92.94 111 LEU A C 1
ATOM 912 O O . LEU A 1 111 ? 21.917 -6.289 -33.070 1.00 92.94 111 LEU A O 1
ATOM 916 N N . TYR A 1 112 ? 20.113 -5.121 -32.434 1.00 94.00 112 TYR A N 1
ATOM 917 C CA . TYR A 1 112 ? 19.644 -4.858 -33.791 1.00 94.00 112 TYR A CA 1
ATOM 918 C C . TYR A 1 112 ? 20.652 -4.046 -34.616 1.00 94.00 112 TYR A C 1
ATOM 920 O O . TYR A 1 112 ? 20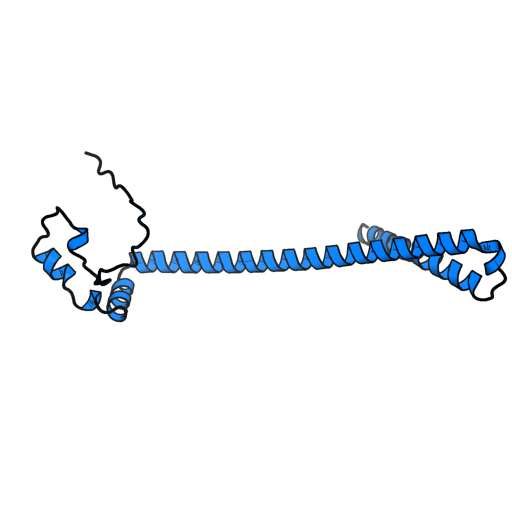.942 -4.411 -35.760 1.00 94.00 112 TYR A O 1
ATOM 928 N N . LEU A 1 113 ? 21.195 -2.965 -34.044 1.00 91.94 113 LEU A N 1
ATOM 929 C CA . LEU A 1 113 ? 22.209 -2.130 -34.693 1.00 91.94 113 LEU A CA 1
ATOM 930 C C . LEU A 1 113 ? 23.487 -2.929 -34.973 1.00 91.94 113 LEU A C 1
ATOM 932 O O . LEU A 1 113 ? 24.039 -2.821 -36.063 1.00 91.94 113 LEU A O 1
ATOM 9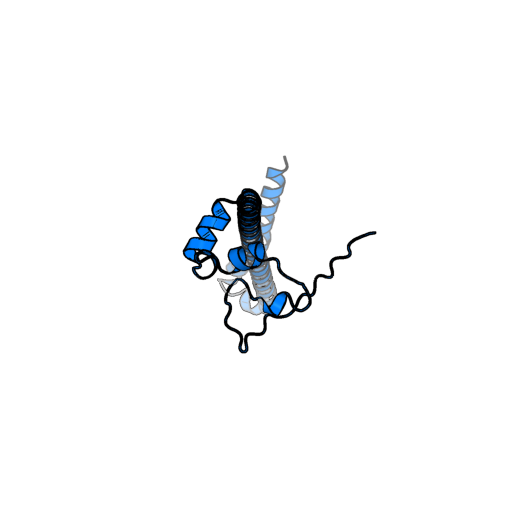36 N N . SER A 1 114 ? 23.903 -3.780 -34.033 1.00 89.88 114 SER A N 1
ATOM 937 C CA . SER A 1 114 ? 25.079 -4.640 -34.164 1.00 89.88 114 SER A CA 1
ATOM 938 C C . SER A 1 114 ? 24.907 -5.695 -35.260 1.00 89.88 114 SER A C 1
ATOM 940 O O . SER A 1 114 ? 25.786 -5.828 -36.108 1.00 89.88 114 SER A O 1
ATOM 942 N N . PHE A 1 115 ? 23.764 -6.388 -35.316 1.00 94.25 115 PHE A N 1
ATOM 943 C CA . PHE A 1 115 ? 23.501 -7.388 -36.359 1.00 94.25 115 PHE A CA 1
ATOM 944 C C . PHE A 1 115 ? 23.371 -6.792 -37.762 1.00 94.25 115 PHE A C 1
ATOM 946 O O . PHE A 1 115 ? 23.663 -7.464 -38.747 1.00 94.25 115 PHE A O 1
ATOM 953 N N . ASN A 1 116 ? 22.930 -5.538 -37.874 1.00 93.25 116 ASN A N 1
ATOM 954 C CA . ASN A 1 116 ? 22.741 -4.861 -39.158 1.00 93.25 116 ASN A CA 1
ATOM 955 C C . ASN A 1 116 ? 23.858 -3.861 -39.480 1.00 93.25 116 ASN A C 1
ATOM 957 O O . ASN A 1 116 ? 23.684 -3.022 -40.372 1.00 93.25 116 ASN A O 1
ATOM 961 N N . LYS A 1 117 ? 24.995 -3.947 -38.777 1.00 91.88 117 LYS A N 1
ATOM 962 C CA . LYS A 1 117 ? 26.097 -2.986 -38.867 1.00 91.88 117 LYS A CA 1
ATOM 963 C C . LYS A 1 117 ? 26.522 -2.725 -40.313 1.00 91.88 117 LYS A C 1
ATOM 965 O O . LYS A 1 117 ? 26.478 -1.580 -40.748 1.00 91.88 117 LYS A O 1
ATOM 970 N N . ASP A 1 118 ? 26.788 -3.770 -41.093 1.00 92.19 118 ASP A N 1
ATOM 971 C CA . ASP A 1 118 ? 27.305 -3.655 -42.469 1.00 92.19 118 ASP A CA 1
ATOM 972 C C . ASP A 1 118 ? 26.411 -2.821 -43.407 1.00 92.19 118 ASP A C 1
ATOM 974 O O . ASP A 1 118 ? 26.878 -2.206 -44.370 1.00 92.19 118 ASP A O 1
ATOM 978 N N . LYS A 1 119 ? 25.100 -2.793 -43.132 1.00 91.50 119 LYS A N 1
ATOM 979 C CA . LYS A 1 119 ? 24.107 -2.032 -43.905 1.00 91.50 119 LYS A CA 1
ATOM 980 C C . LYS A 1 119 ? 23.843 -0.645 -43.325 1.00 91.50 119 LYS A C 1
ATOM 982 O O . LYS A 1 119 ? 23.465 0.262 -44.068 1.00 91.50 119 L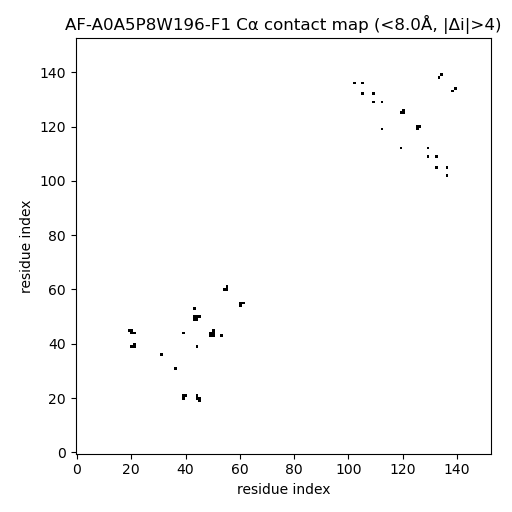YS A O 1
ATOM 987 N N . LEU A 1 120 ? 23.959 -0.493 -42.007 1.00 89.81 120 LEU A N 1
ATOM 988 C CA . LEU A 1 120 ? 23.542 0.707 -41.284 1.00 89.81 120 LEU A CA 1
ATOM 989 C C . LEU A 1 120 ? 24.693 1.669 -40.990 1.00 89.81 120 LEU A C 1
ATOM 991 O O . LEU A 1 120 ? 24.436 2.864 -40.948 1.00 89.81 120 LEU A O 1
ATOM 995 N N . GLU A 1 121 ? 25.933 1.193 -40.882 1.00 91.69 121 GLU A N 1
ATOM 996 C CA . GLU A 1 121 ? 27.120 2.009 -40.570 1.00 91.69 121 GLU A CA 1
ATOM 997 C C . GLU A 1 121 ? 27.369 3.113 -41.606 1.00 91.69 121 GLU A C 1
ATOM 999 O O . GLU A 1 121 ? 27.862 4.186 -41.286 1.00 91.69 121 GLU A O 1
ATOM 1004 N N . LYS A 1 122 ? 26.928 2.905 -42.851 1.00 92.25 122 LYS A N 1
ATOM 1005 C CA . LYS A 1 122 ? 27.016 3.916 -43.916 1.00 92.25 122 LYS A CA 1
ATOM 1006 C C . LYS A 1 122 ? 26.009 5.061 -43.760 1.00 92.25 122 LYS A C 1
ATOM 1008 O O . LYS A 1 122 ? 26.050 6.013 -44.537 1.00 92.25 122 LYS A O 1
ATOM 1013 N N . LYS A 1 123 ? 25.051 4.960 -42.832 1.00 92.75 123 LYS A N 1
ATOM 1014 C CA . LYS A 1 123 ? 24.015 5.978 -42.637 1.00 92.75 123 LYS A CA 1
ATOM 1015 C C . LYS A 1 123 ? 24.505 7.052 -41.662 1.00 92.75 123 LYS A C 1
ATOM 1017 O O . LYS A 1 123 ? 24.993 6.711 -40.590 1.00 92.75 123 LYS A O 1
ATOM 1022 N N . PRO A 1 124 ? 24.260 8.344 -41.946 1.00 92.62 124 PRO A N 1
ATOM 1023 C CA . PRO A 1 124 ? 24.795 9.450 -41.143 1.00 92.62 124 PRO A CA 1
ATOM 1024 C C . PRO A 1 124 ? 24.258 9.501 -39.704 1.00 92.62 124 PRO A C 1
ATOM 1026 O O . PRO A 1 124 ? 24.846 10.149 -38.847 1.00 92.62 124 PRO A O 1
ATOM 1029 N N . TRP A 1 125 ? 23.139 8.833 -39.417 1.00 92.62 125 TRP A N 1
ATOM 1030 C CA . TRP A 1 125 ? 22.545 8.788 -38.080 1.00 92.62 125 TRP A CA 1
ATOM 1031 C C . TRP A 1 125 ? 23.032 7.609 -37.227 1.00 92.62 125 TRP A C 1
ATOM 1033 O O . TRP A 1 125 ? 22.718 7.566 -36.039 1.00 92.62 125 TRP A O 1
ATOM 1043 N N . TYR A 1 126 ? 23.756 6.644 -37.805 1.00 92.44 126 TYR A N 1
ATOM 1044 C CA . TYR A 1 126 ? 24.116 5.400 -37.120 1.00 92.44 126 TYR A CA 1
ATOM 1045 C C . TYR A 1 126 ? 25.024 5.650 -35.915 1.00 92.44 126 TYR A C 1
ATOM 1047 O O . TYR A 1 126 ? 24.692 5.225 -34.809 1.00 92.44 126 TYR A O 1
ATOM 1055 N N . ASP A 1 127 ? 26.099 6.416 -36.099 1.00 89.94 127 ASP A N 1
ATOM 1056 C CA . ASP A 1 127 ? 27.036 6.741 -35.018 1.00 89.94 127 ASP A CA 1
ATOM 1057 C C . ASP A 1 127 ? 26.354 7.517 -33.889 1.00 89.94 127 ASP A C 1
ATOM 1059 O O . ASP A 1 127 ? 26.573 7.242 -32.709 1.00 89.94 127 ASP A O 1
ATOM 1063 N N . LEU A 1 128 ? 25.459 8.446 -34.242 1.00 92.25 128 LEU A N 1
ATOM 1064 C CA . LEU A 1 128 ? 24.665 9.194 -33.271 1.00 92.25 128 LEU A CA 1
ATOM 1065 C C . LEU A 1 128 ? 23.747 8.260 -32.468 1.00 92.25 128 LEU A C 1
ATOM 1067 O O . LEU A 1 128 ? 23.684 8.360 -31.243 1.00 92.25 128 LEU A O 1
ATOM 1071 N N . ALA A 1 129 ? 23.060 7.333 -33.142 1.00 90.62 129 ALA A N 1
ATOM 1072 C CA . ALA A 1 129 ? 22.169 6.376 -32.498 1.00 90.62 129 ALA A CA 1
ATOM 1073 C C . ALA A 1 129 ? 22.939 5.438 -31.558 1.00 90.62 129 ALA A C 1
ATOM 1075 O O . ALA A 1 129 ? 22.576 5.315 -30.390 1.00 90.62 129 ALA A O 1
ATOM 1076 N N . VAL A 1 130 ? 24.040 4.845 -32.020 1.00 90.00 130 VAL A N 1
ATOM 1077 C CA . VAL A 1 130 ? 24.884 3.956 -31.213 1.00 90.00 130 VAL A CA 1
ATOM 1078 C C . VAL A 1 130 ? 25.433 4.689 -29.982 1.00 90.00 130 VAL A C 1
ATOM 1080 O O . VAL A 1 130 ? 25.261 4.211 -28.859 1.00 90.00 130 VAL A O 1
ATOM 1083 N N . ASN A 1 131 ? 25.997 5.888 -30.155 1.00 89.81 131 ASN A N 1
ATOM 1084 C CA . ASN A 1 131 ? 26.529 6.690 -29.048 1.00 89.81 131 ASN A CA 1
ATOM 1085 C C . ASN A 1 131 ? 25.451 7.114 -28.047 1.00 89.81 131 ASN A C 1
ATOM 1087 O O . ASN A 1 131 ? 25.701 7.115 -26.839 1.00 89.81 131 ASN A O 1
ATOM 1091 N N . SER A 1 132 ? 24.247 7.449 -28.518 1.00 89.12 132 SER A N 1
ATOM 1092 C CA . SER A 1 132 ? 23.135 7.802 -27.632 1.00 89.12 132 SER A CA 1
ATOM 1093 C C . SER A 1 132 ? 22.731 6.624 -26.743 1.00 89.12 132 SER A C 1
ATOM 1095 O O . SER A 1 132 ? 22.585 6.791 -25.531 1.00 89.12 132 SER A O 1
ATOM 1097 N N . VAL A 1 133 ? 22.650 5.414 -27.306 1.00 89.56 133 VAL A N 1
ATOM 1098 C CA . VAL A 1 133 ? 22.283 4.216 -26.548 1.00 89.56 133 VAL A CA 1
ATOM 1099 C C . VAL A 1 133 ? 23.378 3.842 -25.544 1.00 89.56 133 VAL A C 1
ATOM 1101 O O . VAL A 1 133 ? 23.063 3.562 -24.388 1.00 89.56 133 VAL A O 1
ATOM 1104 N N . TYR A 1 134 ? 24.658 3.924 -25.928 1.00 86.75 134 TYR A N 1
ATOM 1105 C CA . TYR A 1 134 ? 25.778 3.732 -24.997 1.00 86.75 134 TYR A CA 1
ATOM 1106 C C . TYR A 1 134 ? 25.777 4.759 -23.861 1.00 86.75 134 TYR A C 1
ATOM 1108 O O . TYR A 1 134 ? 25.955 4.398 -22.698 1.00 86.75 134 TYR A O 1
ATOM 1116 N N . THR A 1 135 ? 25.529 6.031 -24.171 1.00 86.69 135 THR A N 1
ATOM 1117 C CA . THR A 1 135 ? 25.486 7.097 -23.163 1.00 86.69 135 THR A CA 1
ATOM 1118 C C . THR A 1 135 ? 24.393 6.813 -22.135 1.00 86.69 135 THR A C 1
ATOM 1120 O O . THR A 1 135 ? 24.645 6.845 -20.933 1.00 86.69 135 THR A O 1
ATOM 1123 N N . VAL A 1 136 ? 23.190 6.454 -22.583 1.00 86.31 136 VAL A N 1
ATOM 1124 C CA . VAL A 1 136 ? 22.069 6.150 -21.683 1.00 86.31 136 VAL A CA 1
ATOM 1125 C C . VAL A 1 136 ? 22.341 4.894 -20.844 1.00 86.31 136 VAL A C 1
ATOM 1127 O O . VAL A 1 136 ? 22.061 4.901 -19.646 1.00 86.31 136 VAL A O 1
ATOM 1130 N N . LEU A 1 137 ? 22.925 3.841 -21.428 1.00 85.56 137 LEU A N 1
ATOM 1131 C CA . LEU A 1 137 ? 23.194 2.581 -20.724 1.00 85.56 137 LEU A CA 1
ATOM 1132 C C . LEU A 1 137 ? 24.344 2.655 -19.715 1.00 85.56 137 LEU A C 1
ATOM 1134 O O . LEU A 1 137 ? 24.288 1.956 -18.709 1.00 85.56 137 LEU A O 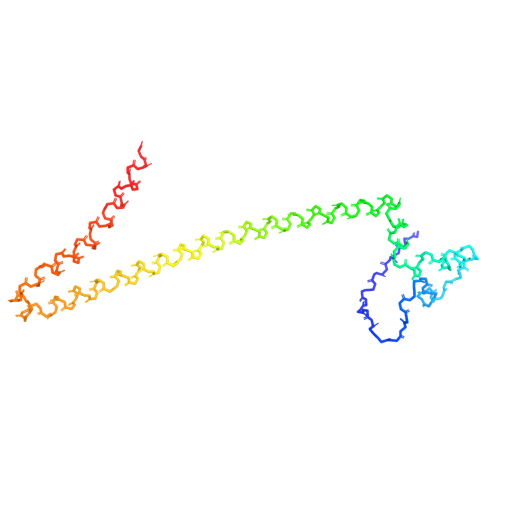1
ATOM 1138 N N . PHE A 1 138 ? 25.373 3.471 -19.954 1.00 82.25 138 PHE A N 1
ATOM 1139 C CA . PHE A 1 138 ? 26.571 3.491 -19.103 1.00 82.25 138 PHE A CA 1
ATOM 1140 C C . PHE A 1 138 ? 26.692 4.752 -18.240 1.00 82.25 138 PHE A C 1
ATOM 1142 O O . PHE A 1 138 ? 27.067 4.660 -17.071 1.00 82.25 138 PHE A O 1
ATOM 1149 N N . VAL A 1 139 ? 26.334 5.931 -18.759 1.00 81.06 139 VAL A N 1
ATOM 1150 C CA . VAL A 1 139 ? 26.521 7.203 -18.035 1.00 81.06 139 VAL A CA 1
ATOM 1151 C C . VAL A 1 139 ? 25.453 7.394 -16.957 1.00 81.06 139 VAL A C 1
ATOM 1153 O O . VAL A 1 139 ? 25.752 7.867 -15.858 1.00 81.06 139 VAL A O 1
ATOM 1156 N N . ILE A 1 140 ? 24.209 6.981 -17.217 1.00 77.19 140 ILE A N 1
ATOM 1157 C CA . ILE A 1 140 ? 23.119 7.140 -16.243 1.00 77.19 140 ILE A CA 1
ATOM 1158 C C . ILE A 1 140 ? 23.313 6.212 -15.031 1.00 77.19 140 ILE A C 1
ATOM 1160 O O . ILE A 1 140 ? 23.307 6.719 -13.908 1.00 77.19 140 ILE A O 1
ATOM 1164 N N . PRO A 1 141 ? 23.577 4.899 -15.185 1.00 80.62 141 PRO A N 1
ATOM 1165 C CA . PRO A 1 141 ? 23.876 4.056 -14.028 1.00 80.62 141 PRO A CA 1
ATOM 1166 C C . PRO A 1 141 ? 25.172 4.464 -13.321 1.00 80.62 141 PRO A C 1
ATOM 1168 O O . PRO A 1 141 ? 25.217 4.465 -12.092 1.00 80.62 141 PRO A O 1
ATOM 1171 N N . GLY A 1 142 ? 26.200 4.878 -14.073 1.00 80.62 142 GLY A N 1
ATOM 1172 C CA . GLY A 1 142 ? 27.468 5.349 -13.509 1.00 80.62 142 GLY A CA 1
ATOM 1173 C C . GLY A 1 142 ? 27.309 6.585 -12.616 1.00 80.62 142 GLY A C 1
ATOM 1174 O O . GLY A 1 142 ? 27.843 6.619 -11.509 1.00 80.62 142 GLY A O 1
ATOM 1175 N N . SER A 1 143 ? 26.522 7.575 -13.049 1.00 79.50 143 SER A N 1
ATOM 1176 C CA . SER A 1 143 ? 26.246 8.787 -12.258 1.00 79.50 143 SER A CA 1
ATOM 1177 C C . SER A 1 143 ? 25.388 8.517 -11.016 1.00 79.50 143 SER A C 1
ATOM 1179 O O . SER A 1 143 ? 25.628 9.110 -9.963 1.00 79.50 143 SER A O 1
ATOM 1181 N N . LEU A 1 144 ? 24.431 7.586 -11.096 1.00 79.25 144 LEU A N 1
ATOM 1182 C CA . LEU A 1 144 ? 23.638 7.150 -9.942 1.00 79.25 144 LEU A CA 1
ATOM 1183 C C . LEU A 1 144 ? 24.492 6.427 -8.894 1.00 79.25 144 LEU A C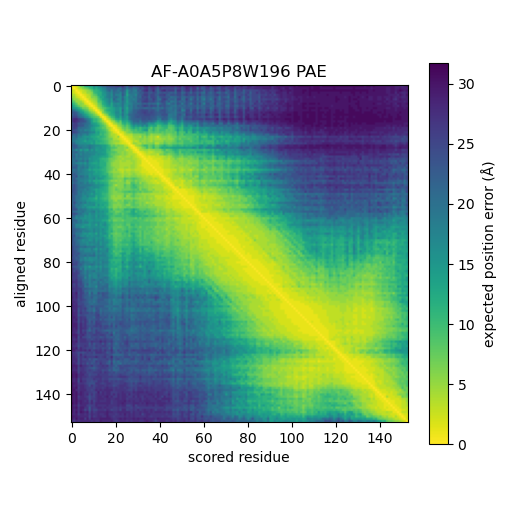 1
ATOM 1185 O O . LEU A 1 144 ? 24.354 6.706 -7.704 1.00 79.25 144 LEU A O 1
ATOM 1189 N N . LEU A 1 145 ? 25.393 5.540 -9.328 1.00 81.12 145 LEU A N 1
ATOM 1190 C CA . LEU A 1 145 ? 26.343 4.874 -8.436 1.00 81.12 145 LEU A CA 1
ATOM 1191 C C . LEU A 1 145 ? 27.286 5.887 -7.785 1.00 81.12 145 LEU A C 1
ATOM 1193 O O . LEU A 1 145 ? 27.444 5.866 -6.569 1.00 81.12 145 LEU A O 1
ATOM 1197 N N . ALA A 1 146 ? 27.852 6.814 -8.562 1.00 83.81 146 ALA A N 1
ATOM 1198 C CA . ALA A 1 146 ? 28.728 7.858 -8.034 1.00 83.81 146 ALA A CA 1
ATOM 1199 C C . ALA A 1 146 ? 28.043 8.690 -6.936 1.00 83.81 146 ALA A C 1
ATOM 1201 O O . ALA A 1 146 ? 28.656 8.956 -5.904 1.00 83.81 146 ALA A O 1
ATOM 1202 N N . LYS A 1 147 ? 26.761 9.034 -7.119 1.00 79.12 147 LYS A N 1
ATOM 1203 C CA . LYS A 1 147 ? 25.968 9.743 -6.107 1.00 79.12 147 LYS A CA 1
ATOM 1204 C C . LYS A 1 147 ? 25.703 8.894 -4.858 1.00 79.12 147 LYS A C 1
ATOM 1206 O O . LYS A 1 147 ? 25.825 9.385 -3.743 1.00 79.12 147 LYS A O 1
ATOM 1211 N N . ALA A 1 148 ? 25.376 7.613 -5.026 1.00 81.12 148 ALA A N 1
ATOM 1212 C CA . ALA A 1 148 ? 25.184 6.713 -3.890 1.00 81.12 148 ALA A CA 1
ATOM 1213 C C . ALA A 1 148 ? 26.465 6.580 -3.045 1.00 81.12 148 ALA A C 1
ATOM 1215 O O . ALA A 1 148 ? 26.392 6.588 -1.822 1.00 81.12 148 ALA A O 1
ATOM 1216 N N . PHE A 1 149 ? 27.637 6.513 -3.687 1.00 85.00 149 PHE A N 1
ATOM 1217 C CA . PHE A 1 149 ? 28.928 6.463 -2.995 1.00 85.00 149 PHE A CA 1
ATOM 1218 C C . PHE A 1 149 ? 29.355 7.805 -2.386 1.00 85.00 149 PHE A C 1
ATOM 1220 O O . PHE A 1 149 ? 30.047 7.796 -1.370 1.00 85.00 149 PHE A O 1
ATOM 1227 N N . SER A 1 150 ? 28.958 8.948 -2.958 1.00 85.50 150 SER A N 1
ATOM 1228 C CA . SER A 1 150 ? 29.247 10.257 -2.357 1.00 85.50 150 SER A CA 1
ATOM 1229 C C . SER A 1 150 ? 28.454 10.507 -1.078 1.00 85.50 150 SER A C 1
ATOM 1231 O O . SER A 1 150 ? 28.993 11.103 -0.157 1.00 85.50 150 SER A O 1
ATOM 1233 N N . ASP A 1 151 ? 27.211 10.024 -1.003 1.00 77.00 151 ASP A N 1
ATOM 1234 C CA . ASP A 1 151 ? 26.347 10.179 0.180 1.00 77.00 151 ASP A CA 1
ATOM 1235 C C . ASP A 1 151 ? 26.752 9.245 1.346 1.00 77.00 151 ASP A C 1
ATOM 1237 O O . ASP A 1 151 ? 26.221 9.352 2.449 1.00 77.00 151 ASP A O 1
ATOM 1241 N N . LEU A 1 152 ? 27.685 8.316 1.106 1.00 76.88 152 LEU A N 1
ATOM 1242 C CA . LEU A 1 152 ? 28.202 7.338 2.072 1.00 76.88 152 LEU A CA 1
ATOM 1243 C C . LEU A 1 152 ? 29.466 7.811 2.825 1.00 76.88 152 LEU A C 1
ATOM 1245 O O . LEU A 1 152 ? 29.934 7.086 3.704 1.00 76.88 152 LEU A O 1
ATOM 1249 N N . LYS A 1 153 ? 30.032 8.975 2.478 1.00 54.81 153 LYS A N 1
ATOM 1250 C CA . LYS A 1 153 ? 31.279 9.525 3.037 1.00 54.81 153 LYS A CA 1
ATOM 1251 C C . LYS A 1 153 ? 31.016 10.762 3.890 1.00 54.81 153 LYS A C 1
ATOM 1253 O O . LYS A 1 153 ? 31.703 10.886 4.928 1.00 54.81 153 LYS A O 1
#

Organism: NCBI:txid2653204

Solvent-accessible surface area (backbone atoms only — not comparable to full-atom values): 9146 Å² total; per-residue (Å²): 139,84,90,80,84,82,84,78,87,68,82,81,76,88,72,87,68,81,92,56,58,62,57,64,79,77,47,73,92,60,89,77,49,72,67,56,50,54,62,45,66,41,69,43,54,75,35,69,72,48,37,52,52,54,45,65,72,36,69,69,49,48,56,53,52,50,53,52,51,54,51,51,52,49,52,49,52,51,51,51,54,51,51,51,50,51,50,54,49,52,55,50,50,51,53,51,53,53,50,53,51,51,50,51,54,50,52,50,50,50,52,52,52,61,77,42,33,93,77,40,65,84,39,91,60,37,66,59,51,54,51,51,50,50,43,59,67,50,50,52,56,49,53,53,51,52,51,57,58,59,78,73,111